Protein AF-A0A0C3JPU6-F1 (afdb_monomer_lite)

Sequence (92 aa):
MLDQPRVVDDSREPFAVTLRDLGQKGTKVIWWYLTIVCGEKEEGTQTDSEDFRPEFVAVDDAIRTLTFQDDKDIAQRALTLVESHHAVGRTM

Structure (mmCIF, N/CA/C/O backbone):
data_AF-A0A0C3JPU6-F1
#
_entry.id   AF-A0A0C3JPU6-F1
#
loop_
_atom_site.group_PDB
_atom_site.id
_atom_site.type_symbol
_atom_site.label_atom_id
_atom_s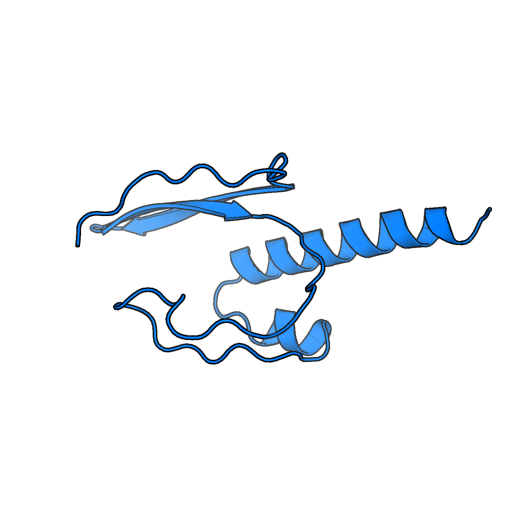ite.label_alt_id
_atom_site.label_comp_id
_atom_site.label_asym_id
_atom_site.label_entity_id
_atom_site.label_seq_id
_atom_site.pdbx_PDB_ins_code
_atom_site.Cartn_x
_atom_site.Cartn_y
_atom_site.Cartn_z
_atom_site.occupancy
_atom_site.B_iso_or_equiv
_atom_site.auth_seq_id
_atom_site.auth_comp_id
_atom_site.auth_asym_id
_atom_site.auth_atom_id
_atom_site.pdbx_PDB_model_num
ATOM 1 N N . MET A 1 1 ? 1.554 22.586 8.013 1.00 60.38 1 MET A N 1
ATOM 2 C CA . MET A 1 1 ? 1.112 22.883 6.632 1.00 60.38 1 MET A CA 1
ATOM 3 C C . MET A 1 1 ? -0.191 22.132 6.397 1.00 60.38 1 MET A C 1
ATOM 5 O O . MET A 1 1 ? -0.283 21.007 6.865 1.00 60.38 1 MET A O 1
ATOM 9 N N . LEU A 1 2 ? -1.215 22.746 5.797 1.00 66.06 2 LEU A N 1
ATOM 10 C CA . LEU A 1 2 ? -2.444 22.020 5.441 1.00 66.06 2 LEU A CA 1
ATOM 11 C C . LEU A 1 2 ? -2.174 21.176 4.192 1.00 66.06 2 LEU A C 1
ATOM 13 O O . LEU A 1 2 ? -1.470 21.645 3.297 1.00 66.06 2 LEU A O 1
ATOM 17 N N . ASP A 1 3 ? -2.712 19.959 4.153 1.00 74.56 3 ASP A N 1
ATOM 18 C CA . ASP A 1 3 ? -2.606 19.091 2.983 1.00 74.56 3 ASP A CA 1
ATOM 19 C C . ASP A 1 3 ? -3.283 19.748 1.771 1.00 74.56 3 ASP A C 1
ATOM 21 O O . ASP A 1 3 ? -4.314 20.416 1.909 1.00 74.56 3 ASP A O 1
ATOM 25 N N . GLN A 1 4 ? -2.676 19.611 0.594 1.00 80.06 4 GLN A N 1
ATOM 26 C CA . GLN A 1 4 ? -3.176 20.203 -0.645 1.00 80.06 4 GLN A CA 1
ATOM 27 C C . GLN A 1 4 ? -3.260 19.129 -1.725 1.00 80.06 4 GLN A C 1
ATOM 29 O O . GLN A 1 4 ? -2.290 18.391 -1.914 1.00 80.06 4 GLN A O 1
ATOM 34 N N . PRO A 1 5 ? -4.378 19.053 -2.468 1.00 78.81 5 PRO A N 1
ATOM 35 C CA . PRO A 1 5 ? -4.490 18.117 -3.573 1.00 78.81 5 PRO A CA 1
ATOM 36 C C . PRO A 1 5 ? -3.428 18.439 -4.628 1.00 78.81 5 PRO A C 1
ATOM 38 O O . PRO A 1 5 ? -3.267 19.590 -5.037 1.00 78.81 5 PRO A O 1
ATOM 41 N N . ARG A 1 6 ? -2.709 17.408 -5.072 1.00 81.62 6 ARG A N 1
ATOM 42 C CA . ARG A 1 6 ? -1.719 17.490 -6.149 1.00 81.62 6 ARG A CA 1
ATOM 43 C C . ARG A 1 6 ? -2.162 16.582 -7.286 1.00 81.62 6 ARG A C 1
ATOM 45 O O . ARG A 1 6 ? -2.633 15.474 -7.039 1.00 81.62 6 ARG A O 1
ATOM 52 N N . VAL A 1 7 ? -2.016 17.059 -8.517 1.00 82.06 7 VAL A N 1
ATOM 53 C CA . VAL A 1 7 ? -2.181 16.213 -9.701 1.00 82.06 7 VAL A CA 1
ATOM 54 C C . VAL A 1 7 ? -0.899 15.409 -9.866 1.00 82.06 7 VAL A C 1
ATOM 56 O O . VAL A 1 7 ? 0.191 15.978 -9.841 1.00 82.06 7 VAL A O 1
ATOM 59 N N . VAL A 1 8 ? -1.045 14.093 -9.987 1.00 80.81 8 VAL A N 1
ATOM 60 C CA . VAL A 1 8 ? 0.051 13.177 -10.300 1.00 80.81 8 VAL A CA 1
ATOM 61 C C . VAL A 1 8 ? -0.245 12.607 -11.675 1.00 80.81 8 VAL A C 1
ATOM 63 O O . VAL A 1 8 ? -1.165 11.799 -11.826 1.00 80.81 8 VAL A O 1
ATOM 66 N N . ASP A 1 9 ? 0.498 13.079 -12.672 1.00 82.94 9 ASP A N 1
ATOM 67 C CA . ASP A 1 9 ? 0.368 12.602 -14.046 1.00 82.94 9 ASP A CA 1
ATOM 68 C C . ASP A 1 9 ? 0.690 11.101 -14.119 1.00 82.94 9 ASP A C 1
ATOM 70 O O . ASP A 1 9 ? 1.466 10.574 -13.320 1.00 82.94 9 ASP A O 1
ATOM 74 N N . ASP A 1 10 ? 0.035 10.396 -15.042 1.00 82.25 10 ASP A N 1
ATOM 75 C CA . ASP A 1 10 ? 0.156 8.944 -15.250 1.00 82.25 10 ASP A CA 1
ATOM 76 C C . ASP A 1 10 ? -0.222 8.043 -14.054 1.00 82.25 10 ASP A C 1
ATOM 78 O O . ASP A 1 10 ? -0.117 6.814 -14.143 1.00 82.25 10 ASP A O 1
ATOM 82 N N . SER A 1 11 ? -0.749 8.609 -12.962 1.00 83.38 11 SER A N 1
ATOM 83 C CA . SER A 1 11 ? -1.371 7.828 -11.892 1.00 83.38 11 SER A CA 1
ATOM 84 C C . SER A 1 11 ? -2.686 7.219 -12.389 1.00 83.38 11 SER A C 1
ATOM 86 O O . SER A 1 11 ? -3.637 7.931 -12.717 1.00 83.38 11 SER A O 1
ATOM 88 N N . ARG A 1 12 ? -2.730 5.886 -12.475 1.00 87.56 12 ARG A N 1
ATOM 89 C CA . ARG A 1 12 ? -3.921 5.123 -12.889 1.00 87.56 12 ARG A CA 1
ATOM 90 C C . ARG A 1 12 ? -4.821 4.794 -11.705 1.00 87.56 12 ARG A C 1
ATOM 92 O O . ARG A 1 12 ? -4.675 5.353 -10.625 1.00 87.56 12 ARG A O 1
ATOM 99 N N . GLU A 1 13 ? -5.773 3.890 -11.899 1.00 91.06 13 GLU A N 1
ATOM 100 C CA . GLU A 1 13 ? -6.655 3.430 -10.842 1.00 91.06 13 GLU A CA 1
ATOM 101 C C . GLU A 1 13 ? -5.887 2.646 -9.757 1.00 91.06 13 GLU A C 1
ATOM 103 O O . GLU A 1 13 ? -4.994 1.847 -10.065 1.00 91.06 13 GLU A O 1
ATOM 108 N N . PRO A 1 14 ? -6.249 2.823 -8.475 1.00 95.12 14 PRO A N 1
ATOM 109 C CA . PRO A 1 14 ? -5.748 1.986 -7.391 1.00 95.12 14 PRO A CA 1
ATOM 110 C C . PRO A 1 14 ? -6.186 0.531 -7.602 1.00 95.12 14 PRO A C 1
ATOM 112 O O . PRO A 1 14 ? -7.315 0.263 -8.019 1.00 95.12 14 PRO A O 1
ATOM 115 N N . PHE A 1 15 ? -5.343 -0.433 -7.232 1.00 95.19 15 PHE A N 1
ATOM 116 C CA . PHE A 1 15 ? -5.733 -1.850 -7.297 1.00 95.19 15 PHE A CA 1
ATOM 117 C C . PHE A 1 15 ? -6.575 -2.280 -6.083 1.00 95.19 15 PHE A C 1
ATOM 119 O O . PHE A 1 15 ? -7.238 -3.322 -6.115 1.00 95.19 15 PHE A O 1
ATOM 126 N N . ALA A 1 16 ? -6.542 -1.492 -5.003 1.00 96.69 16 ALA A N 1
ATOM 127 C CA . ALA A 1 16 ? -7.348 -1.695 -3.809 1.00 96.69 16 ALA A CA 1
ATOM 128 C C . ALA A 1 16 ? -7.604 -0.380 -3.058 1.00 96.69 16 ALA A C 1
ATOM 130 O O . ALA A 1 16 ? -6.792 0.546 -3.077 1.00 96.69 16 ALA A O 1
ATOM 131 N N . VAL A 1 17 ? -8.725 -0.335 -2.339 1.00 96.75 17 VAL A N 1
ATOM 132 C CA . VAL A 1 17 ? -9.051 0.714 -1.368 1.00 96.75 17 VAL A CA 1
ATOM 133 C C . VAL A 1 17 ? -9.416 0.032 -0.059 1.00 96.75 17 VAL A C 1
ATOM 135 O O . VAL A 1 17 ? -10.219 -0.902 -0.060 1.00 96.75 17 VAL A O 1
ATOM 138 N N . THR A 1 18 ? -8.834 0.484 1.049 1.00 96.50 18 THR A N 1
ATOM 139 C CA . THR A 1 18 ? -9.162 -0.012 2.390 1.00 96.50 18 THR A CA 1
ATOM 140 C C . THR A 1 18 ? -9.625 1.116 3.303 1.00 96.50 18 THR A C 1
ATOM 142 O O . THR A 1 18 ? -9.265 2.284 3.136 1.00 96.50 18 THR A O 1
ATOM 145 N N . LEU A 1 19 ? -10.462 0.754 4.274 1.00 95.62 19 LEU A N 1
ATOM 146 C CA . LEU A 1 19 ? -10.942 1.633 5.333 1.00 95.62 19 LEU A CA 1
ATOM 147 C C . LEU A 1 19 ? -10.386 1.113 6.653 1.00 95.62 19 LEU A C 1
ATOM 149 O O . LEU A 1 19 ? -10.613 -0.043 6.999 1.00 95.62 19 LEU A O 1
ATOM 153 N N . ARG A 1 20 ? -9.669 1.959 7.390 1.00 94.19 20 ARG A N 1
ATOM 154 C CA . ARG A 1 20 ? -9.142 1.638 8.717 1.00 94.19 20 ARG A CA 1
ATOM 155 C C . ARG A 1 20 ? -9.854 2.475 9.762 1.00 94.19 20 ARG A C 1
ATOM 157 O O . ARG A 1 20 ? -9.755 3.701 9.753 1.00 94.19 20 ARG A O 1
ATOM 164 N N . ASP A 1 21 ? -10.547 1.806 10.671 1.00 94.06 21 ASP A N 1
ATOM 165 C CA . ASP A 1 21 ? -11.125 2.453 11.842 1.00 94.06 21 ASP A CA 1
ATOM 166 C C . ASP A 1 21 ? -10.010 2.848 12.826 1.00 94.06 21 ASP A C 1
ATOM 168 O O . ASP A 1 21 ? -9.175 2.026 13.207 1.00 94.06 21 ASP A O 1
ATOM 172 N N . LEU A 1 22 ? -9.970 4.125 13.208 1.00 92.75 22 LEU A N 1
ATOM 173 C CA . LEU A 1 22 ? -9.054 4.677 14.208 1.00 92.75 22 LEU A CA 1
ATOM 174 C C . LEU A 1 22 ? -9.797 5.065 15.502 1.00 92.75 22 LEU A C 1
ATOM 176 O O . LEU A 1 22 ? -9.272 5.825 16.327 1.00 92.75 22 LEU A O 1
ATOM 180 N N . GLY A 1 23 ? -11.027 4.578 15.686 1.00 95.00 23 GLY A N 1
ATOM 181 C CA . GLY A 1 23 ? -11.886 4.870 16.825 1.00 95.00 23 GLY A CA 1
ATOM 182 C C . GLY A 1 23 ? -12.240 6.354 16.891 1.00 95.00 23 GLY A C 1
ATOM 183 O O . GLY A 1 23 ? -12.736 6.945 15.936 1.00 95.00 23 GLY A O 1
ATOM 184 N N . GLN A 1 24 ? -11.937 7.001 18.020 1.00 95.62 24 GLN A N 1
ATOM 185 C CA . GLN A 1 24 ? -12.227 8.431 18.215 1.00 95.62 24 GLN A CA 1
ATOM 186 C C . GLN A 1 24 ? -11.467 9.356 17.251 1.00 95.62 24 GLN A C 1
ATOM 188 O O . GLN A 1 24 ? -11.838 10.517 17.102 1.00 95.62 24 GLN A O 1
ATOM 193 N N . LYS A 1 25 ? -10.413 8.858 16.592 1.00 91.62 25 LYS A N 1
ATOM 194 C CA . LYS A 1 25 ? -9.654 9.611 15.583 1.00 91.62 25 LYS A CA 1
ATOM 195 C C . LYS A 1 25 ? -10.301 9.561 14.190 1.00 91.62 25 LYS A C 1
ATOM 197 O O . LYS A 1 25 ? -9.779 10.182 13.270 1.00 91.62 25 LYS A O 1
ATOM 202 N N . GLY A 1 26 ? -11.424 8.852 14.039 1.00 94.56 26 GLY A N 1
ATOM 203 C CA . GLY A 1 26 ? -12.180 8.734 12.793 1.00 94.56 26 GLY A CA 1
ATOM 204 C C . GLY A 1 26 ? -11.757 7.539 11.939 1.00 94.56 26 GLY A C 1
ATOM 205 O O . GLY A 1 26 ? -11.187 6.571 12.433 1.00 94.56 26 GLY A O 1
ATOM 206 N N . THR A 1 27 ? -12.039 7.604 10.641 1.00 94.94 27 THR A N 1
ATOM 207 C CA . THR A 1 27 ? -11.718 6.542 9.678 1.00 94.94 27 THR A CA 1
ATOM 208 C C . THR A 1 27 ? -10.643 7.023 8.715 1.00 94.94 27 THR A C 1
ATOM 210 O O . THR A 1 27 ? -10.786 8.073 8.091 1.00 94.94 27 THR A O 1
ATOM 213 N N . LYS A 1 28 ? -9.576 6.239 8.558 1.00 92.06 28 LYS A N 1
ATOM 214 C CA . LYS A 1 28 ? -8.566 6.452 7.521 1.00 92.06 28 LYS A CA 1
ATOM 215 C C . LYS A 1 28 ? -8.987 5.712 6.257 1.00 92.06 28 LYS A C 1
ATOM 217 O O . LYS A 1 28 ? -9.210 4.506 6.294 1.00 92.06 28 LYS A O 1
ATOM 222 N N . VAL A 1 29 ? -9.063 6.430 5.143 1.00 95.12 29 VAL A N 1
ATOM 223 C CA . VAL A 1 29 ? -9.234 5.836 3.813 1.00 95.12 29 VAL A CA 1
ATOM 224 C C . VAL A 1 29 ? -7.856 5.719 3.173 1.00 95.12 29 VAL A C 1
ATOM 226 O O . VAL A 1 29 ? -7.080 6.675 3.210 1.00 95.12 29 VAL A O 1
ATOM 229 N N . ILE A 1 30 ? -7.524 4.541 2.650 1.00 95.00 30 ILE A N 1
ATOM 230 C CA . ILE A 1 30 ? -6.209 4.245 2.077 1.00 95.00 30 ILE A CA 1
ATOM 231 C C . ILE A 1 30 ? -6.407 3.727 0.656 1.00 95.00 30 ILE A C 1
ATOM 233 O O . ILE A 1 30 ? -7.116 2.744 0.440 1.00 95.00 30 ILE A O 1
ATOM 237 N N . TRP A 1 31 ? -5.759 4.380 -0.303 1.00 95.25 31 TRP A N 1
ATOM 238 C CA . TRP A 1 31 ? -5.713 3.960 -1.699 1.00 95.25 31 TRP A CA 1
ATOM 239 C C . TRP A 1 31 ? -4.363 3.310 -1.982 1.00 95.25 31 TRP A C 1
ATOM 241 O O . TRP A 1 31 ? -3.323 3.898 -1.687 1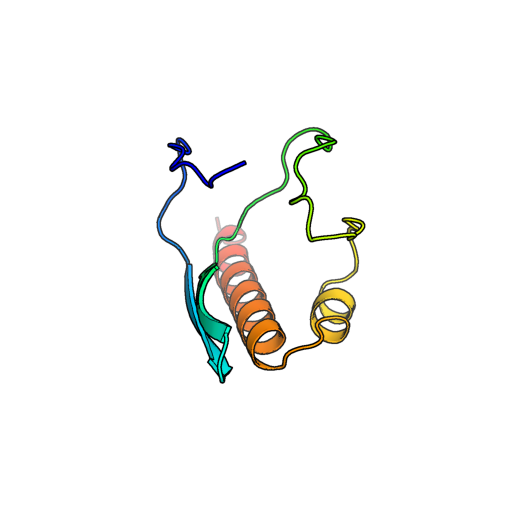.00 95.25 31 TRP A O 1
ATOM 251 N N . TRP A 1 32 ? -4.385 2.105 -2.548 1.00 95.69 32 TRP A N 1
ATOM 252 C CA . TRP A 1 32 ? -3.188 1.308 -2.799 1.00 95.69 32 TRP A CA 1
ATOM 253 C C . TRP A 1 32 ? -2.877 1.243 -4.288 1.00 95.69 32 TRP A C 1
ATOM 255 O O . TRP A 1 32 ? -3.732 0.893 -5.106 1.00 95.69 32 TRP A O 1
ATOM 265 N N . TYR A 1 33 ? -1.622 1.528 -4.617 1.00 93.56 33 TYR A N 1
ATOM 266 C CA . TYR A 1 33 ? -1.092 1.527 -5.974 1.00 93.56 33 TYR A CA 1
ATOM 267 C C . TYR A 1 33 ? 0.111 0.589 -6.059 1.00 93.56 33 TYR A C 1
ATOM 269 O O . TYR A 1 33 ? 0.799 0.350 -5.067 1.00 93.56 33 TYR A O 1
ATOM 277 N N . LEU A 1 34 ? 0.357 0.061 -7.255 1.00 91.75 34 LEU A N 1
ATOM 278 C CA . LEU A 1 34 ? 1.572 -0.670 -7.593 1.00 91.75 34 LEU A CA 1
ATOM 279 C C . LEU A 1 34 ? 2.423 0.203 -8.504 1.00 91.75 34 LEU A C 1
ATOM 281 O O . LEU A 1 34 ? 1.900 0.855 -9.404 1.00 91.75 34 LEU A O 1
ATOM 285 N N . THR A 1 35 ? 3.730 0.196 -8.278 1.00 88.88 35 THR A N 1
ATOM 286 C CA . THR A 1 35 ? 4.677 0.949 -9.096 1.00 88.88 35 THR A CA 1
ATOM 287 C C . THR A 1 35 ? 5.965 0.161 -9.286 1.00 88.88 35 THR A C 1
ATOM 289 O O . THR A 1 35 ? 6.258 -0.773 -8.536 1.00 88.88 35 THR A O 1
ATOM 292 N N . ILE A 1 36 ? 6.730 0.548 -10.299 1.00 88.31 36 ILE A N 1
ATOM 293 C CA . ILE A 1 36 ? 8.101 0.100 -10.511 1.00 88.31 36 ILE A CA 1
ATOM 294 C C . ILE A 1 36 ? 8.981 1.293 -10.171 1.00 88.31 36 ILE A C 1
ATOM 296 O O . ILE A 1 36 ? 8.794 2.379 -10.716 1.00 88.31 36 ILE A O 1
ATOM 300 N N . VAL A 1 37 ? 9.920 1.099 -9.249 1.00 87.12 37 VAL A N 1
ATOM 301 C CA . VAL A 1 37 ? 10.846 2.167 -8.874 1.00 87.12 37 VAL A CA 1
ATOM 302 C C . VAL A 1 37 ? 11.762 2.464 -10.059 1.00 87.12 37 VAL A C 1
ATOM 304 O O . VAL A 1 37 ? 12.485 1.587 -10.531 1.00 87.12 37 VAL A O 1
ATOM 307 N N . CYS A 1 38 ? 11.720 3.712 -10.519 1.00 85.31 38 CYS A N 1
ATOM 308 C CA . CYS A 1 38 ? 12.562 4.255 -11.577 1.00 85.31 38 CYS A CA 1
ATOM 309 C C . CYS A 1 38 ? 13.367 5.427 -11.004 1.00 85.31 38 CYS A C 1
ATOM 311 O O . CYS A 1 38 ? 12.799 6.276 -10.324 1.00 85.31 38 CYS A O 1
ATOM 313 N N . GLY A 1 39 ? 14.662 5.504 -11.310 1.00 86.06 39 GLY A N 1
ATOM 314 C CA . GLY A 1 39 ? 15.516 6.610 -10.865 1.00 86.06 39 GLY A CA 1
ATOM 315 C C . GLY A 1 39 ? 16.088 6.443 -9.454 1.00 86.06 39 GLY A C 1
ATOM 316 O O . GLY A 1 39 ? 16.221 5.328 -8.949 1.00 86.06 39 GLY A O 1
ATOM 317 N N . GLU A 1 40 ? 16.489 7.565 -8.857 1.00 87.50 40 GLU A N 1
ATOM 318 C CA . GLU A 1 40 ? 17.138 7.628 -7.543 1.00 87.50 40 GLU A CA 1
ATOM 319 C C . GLU A 1 40 ? 16.152 8.040 -6.441 1.00 87.50 40 GLU A C 1
ATOM 321 O O . GLU A 1 40 ? 15.085 8.591 -6.706 1.00 87.50 40 GLU A O 1
ATOM 326 N N . LYS A 1 41 ? 16.507 7.760 -5.182 1.00 85.69 41 LYS A N 1
ATOM 327 C CA . LYS A 1 41 ? 15.690 8.126 -4.019 1.00 85.69 41 LYS A CA 1
ATOM 328 C C . LYS A 1 41 ? 15.617 9.651 -3.877 1.00 85.69 41 LYS A C 1
ATOM 330 O O . LYS A 1 41 ? 16.648 10.309 -3.771 1.00 85.69 41 LYS A O 1
ATOM 335 N N . GLU A 1 42 ? 14.405 10.185 -3.756 1.00 86.50 42 GLU A N 1
ATOM 336 C CA . GLU A 1 42 ? 14.174 11.591 -3.415 1.00 86.50 42 GLU A CA 1
ATOM 337 C C . GLU A 1 42 ? 14.023 11.778 -1.896 1.00 86.50 42 GLU A C 1
ATOM 339 O O . GLU A 1 42 ? 13.133 11.203 -1.261 1.00 86.50 42 GLU A O 1
ATOM 344 N N . GLU A 1 43 ? 14.905 12.587 -1.304 1.00 86.75 43 GLU A N 1
ATOM 345 C CA . GLU A 1 43 ? 14.870 12.929 0.123 1.00 86.75 43 GLU A CA 1
ATOM 346 C C . GLU A 1 43 ? 13.837 14.027 0.428 1.00 86.75 43 GLU A C 1
ATOM 348 O O . GLU A 1 43 ? 13.494 14.840 -0.428 1.00 86.75 43 GLU A O 1
ATOM 353 N N . GLY A 1 44 ? 13.360 14.084 1.676 1.00 85.06 44 GLY A N 1
ATOM 354 C CA . GLY A 1 44 ? 12.415 15.120 2.124 1.00 85.06 44 GLY A CA 1
ATOM 355 C C . GLY A 1 44 ? 10.977 14.939 1.622 1.00 85.06 44 GLY A C 1
ATOM 356 O O . GLY A 1 44 ? 10.182 15.871 1.692 1.00 85.06 44 GLY A O 1
ATOM 357 N N . THR A 1 45 ? 10.640 13.749 1.121 1.00 83.44 45 THR A N 1
ATOM 358 C CA . THR A 1 45 ? 9.299 13.385 0.629 1.00 83.44 45 THR A CA 1
ATOM 359 C C . THR A 1 45 ? 8.384 12.814 1.714 1.00 83.44 45 THR A C 1
ATOM 361 O O . THR A 1 45 ? 7.191 12.619 1.487 1.00 83.44 45 THR A O 1
ATOM 364 N N . GLN A 1 46 ? 8.932 12.544 2.896 1.00 83.38 46 GLN A N 1
ATOM 365 C CA . GLN A 1 46 ? 8.218 11.930 4.001 1.00 83.38 46 GLN A CA 1
ATOM 366 C C . GLN A 1 46 ? 7.327 12.937 4.746 1.00 83.38 46 GLN A C 1
ATOM 368 O O . GLN A 1 46 ? 7.676 14.109 4.876 1.00 83.38 46 GLN A O 1
ATOM 373 N N . THR A 1 47 ? 6.181 12.483 5.262 1.00 82.31 47 THR A N 1
ATOM 374 C CA . THR A 1 47 ? 5.302 13.323 6.086 1.00 82.31 47 THR A CA 1
ATOM 375 C C . THR A 1 47 ? 5.962 13.633 7.430 1.00 82.31 47 THR A C 1
ATOM 377 O O . THR A 1 47 ? 6.478 12.722 8.067 1.00 82.31 47 THR A O 1
ATOM 380 N N . ASP A 1 48 ? 5.848 14.870 7.928 1.00 81.31 48 ASP A N 1
ATOM 381 C CA . ASP A 1 48 ? 6.415 15.307 9.224 1.00 81.31 48 ASP A CA 1
ATOM 382 C C . ASP A 1 48 ? 6.058 14.400 10.422 1.00 81.31 48 ASP A C 1
ATOM 384 O O . ASP A 1 48 ? 6.758 14.376 11.431 1.00 81.31 48 ASP A O 1
ATOM 388 N N . SER A 1 49 ? 4.933 13.682 10.350 1.00 81.06 49 SER A N 1
ATOM 389 C CA . SER A 1 49 ? 4.461 12.768 11.397 1.00 81.06 49 SER A CA 1
ATOM 390 C C . SER A 1 49 ? 5.049 11.355 11.320 1.00 81.06 49 SER A C 1
ATOM 392 O O . SER A 1 49 ? 4.683 10.503 12.129 1.00 81.06 49 SER A O 1
ATOM 394 N N . GLU A 1 50 ? 5.874 11.070 10.320 1.00 81.06 50 GLU A N 1
ATOM 395 C CA . GLU A 1 50 ? 6.423 9.750 10.039 1.00 81.06 50 GLU A CA 1
ATOM 396 C C . GLU A 1 50 ? 7.950 9.779 10.215 1.00 81.06 50 GLU A C 1
ATOM 398 O O . GLU A 1 50 ? 8.602 10.756 9.866 1.00 81.06 50 GLU A O 1
ATOM 403 N N . ASP A 1 51 ? 8.540 8.670 10.671 1.00 85.56 51 ASP A N 1
ATOM 404 C CA . ASP A 1 51 ? 9.999 8.476 10.761 1.00 85.56 51 ASP A CA 1
ATOM 405 C C . ASP A 1 51 ? 10.351 7.041 10.328 1.00 85.56 51 ASP A C 1
ATOM 407 O O . ASP A 1 51 ? 10.505 6.129 11.141 1.00 85.56 51 ASP A O 1
ATOM 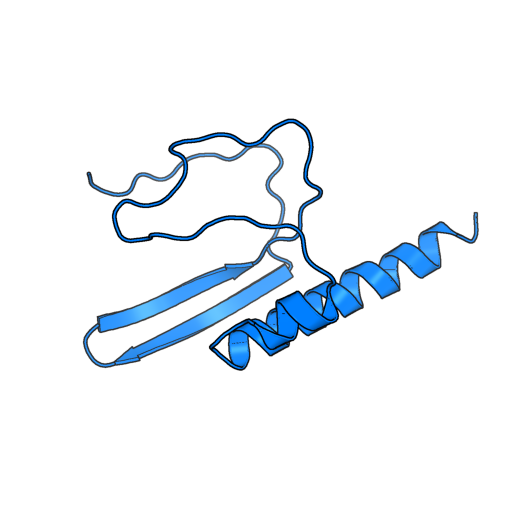411 N N . PHE A 1 52 ? 10.346 6.801 9.016 1.00 84.69 52 PHE A N 1
ATOM 412 C CA . PHE A 1 52 ? 10.495 5.498 8.392 1.00 84.69 52 PHE A CA 1
ATOM 413 C C . PHE A 1 52 ? 11.642 5.549 7.396 1.00 84.69 52 PHE A C 1
ATOM 415 O O . PHE A 1 52 ? 11.786 6.485 6.612 1.00 84.69 52 PHE A O 1
ATOM 422 N N . ARG A 1 53 ? 12.435 4.480 7.375 1.00 85.19 53 ARG A N 1
ATOM 423 C CA . ARG A 1 53 ? 13.493 4.296 6.388 1.00 85.19 53 ARG A CA 1
ATOM 424 C C . ARG A 1 53 ? 12.984 3.397 5.256 1.00 85.19 53 ARG A C 1
ATOM 426 O O . ARG A 1 53 ? 12.629 2.253 5.535 1.00 85.19 53 ARG A O 1
ATOM 433 N N . PRO A 1 54 ? 12.968 3.862 3.994 1.00 87.44 54 PRO A N 1
ATOM 434 C CA . PRO A 1 54 ? 12.648 2.992 2.871 1.00 87.44 54 PRO A CA 1
ATOM 435 C C . PRO A 1 54 ? 13.806 2.019 2.616 1.00 87.44 54 PRO A C 1
ATOM 437 O O . PRO A 1 54 ? 14.966 2.430 2.531 1.00 87.44 54 PRO A O 1
ATOM 440 N N . GLU A 1 55 ? 13.489 0.733 2.478 1.00 89.25 55 GLU A N 1
ATOM 441 C CA . GLU A 1 55 ? 14.450 -0.333 2.192 1.00 89.25 55 GLU A CA 1
ATOM 442 C C . GLU A 1 55 ? 13.859 -1.342 1.202 1.00 89.25 55 GLU A C 1
ATOM 444 O O . GLU A 1 55 ? 12.670 -1.661 1.255 1.00 89.25 55 GLU A O 1
ATOM 449 N N . PHE A 1 56 ? 14.704 -1.872 0.314 1.00 92.00 56 PHE A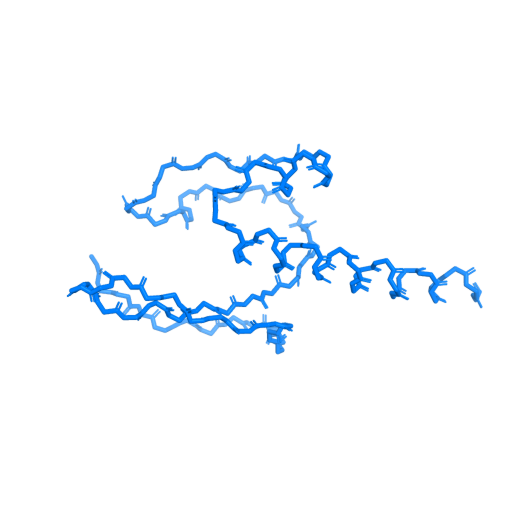 N 1
ATOM 450 C CA . PHE A 1 56 ? 14.360 -3.039 -0.491 1.00 92.00 56 PHE A CA 1
ATOM 451 C C . PHE A 1 56 ? 14.717 -4.303 0.281 1.00 92.00 56 PHE A C 1
ATOM 453 O O . PHE A 1 56 ? 15.871 -4.508 0.655 1.00 92.00 56 PHE A O 1
ATOM 460 N N . VAL A 1 57 ? 13.725 -5.161 0.483 1.00 94.62 57 VAL A N 1
ATOM 461 C CA . VAL A 1 57 ? 13.866 -6.446 1.173 1.00 94.62 57 VAL A CA 1
ATOM 462 C C . VAL A 1 57 ? 13.202 -7.550 0.351 1.00 94.62 57 VAL A C 1
ATOM 464 O O . VAL A 1 57 ? 12.484 -7.273 -0.612 1.00 94.62 57 VAL A O 1
ATOM 467 N N . ALA A 1 58 ? 13.442 -8.812 0.714 1.00 96.31 58 ALA A N 1
ATOM 468 C CA . ALA A 1 58 ? 12.736 -9.935 0.104 1.00 96.31 58 ALA A CA 1
ATOM 469 C C . ALA A 1 58 ? 11.224 -9.824 0.359 1.00 96.31 58 ALA A C 1
ATOM 471 O O . ALA A 1 58 ? 10.802 -9.369 1.422 1.00 96.31 58 ALA A O 1
ATOM 472 N N . VAL A 1 59 ? 10.400 -10.245 -0.605 1.00 95.44 59 VAL A N 1
ATOM 473 C CA . VAL A 1 59 ? 8.945 -10.022 -0.542 1.00 95.44 59 VAL A CA 1
ATOM 474 C C . VAL A 1 59 ? 8.292 -10.667 0.685 1.00 95.44 59 VAL A C 1
ATOM 476 O O . VAL A 1 59 ? 7.480 -10.028 1.353 1.00 95.44 59 VAL A O 1
ATOM 479 N N . ASP A 1 60 ? 8.716 -11.877 1.049 1.00 96.06 60 ASP A N 1
ATOM 480 C CA . ASP A 1 60 ? 8.204 -12.574 2.233 1.00 96.06 60 ASP A CA 1
ATOM 481 C C . ASP A 1 60 ? 8.563 -11.828 3.527 1.00 96.06 60 ASP A C 1
ATOM 483 O O . ASP A 1 60 ? 7.750 -11.722 4.450 1.00 96.06 60 ASP A O 1
ATOM 487 N N . ASP A 1 61 ? 9.767 -11.250 3.584 1.00 97.06 61 ASP A N 1
ATOM 488 C CA . ASP A 1 61 ? 10.207 -10.434 4.713 1.00 97.06 61 ASP A CA 1
ATOM 489 C C . ASP A 1 61 ? 9.447 -9.108 4.782 1.00 97.06 61 ASP A C 1
ATOM 491 O O . ASP A 1 61 ? 9.054 -8.697 5.877 1.00 97.06 61 ASP A O 1
ATOM 495 N N . ALA A 1 62 ? 9.172 -8.471 3.638 1.00 95.69 62 ALA A N 1
ATOM 496 C CA . ALA A 1 62 ? 8.355 -7.260 3.573 1.00 95.69 62 ALA A CA 1
ATOM 497 C C . ALA A 1 62 ? 6.961 -7.511 4.165 1.00 95.69 62 ALA A C 1
ATOM 499 O O . ALA A 1 62 ? 6.546 -6.807 5.087 1.00 95.69 62 ALA A O 1
ATOM 500 N N . ILE A 1 63 ? 6.269 -8.557 3.695 1.00 96.81 63 ILE A N 1
ATOM 501 C CA . ILE A 1 63 ? 4.925 -8.920 4.172 1.00 96.81 63 ILE A CA 1
ATOM 502 C C . ILE A 1 63 ? 4.962 -9.246 5.669 1.00 96.81 63 ILE A C 1
ATOM 504 O O . ILE A 1 63 ? 4.119 -8.780 6.436 1.00 96.81 63 ILE A O 1
ATOM 508 N N . ARG A 1 64 ? 5.963 -10.006 6.125 1.00 96.75 64 ARG A N 1
ATOM 509 C CA . ARG A 1 64 ? 6.093 -10.373 7.542 1.00 96.75 64 ARG A CA 1
ATOM 510 C C . ARG A 1 64 ? 6.319 -9.164 8.456 1.00 96.75 64 ARG A C 1
ATOM 512 O O . ARG A 1 64 ? 5.825 -9.179 9.584 1.00 96.75 64 ARG A O 1
ATOM 519 N N . THR A 1 65 ? 7.034 -8.150 7.972 1.00 95.38 65 THR A N 1
ATOM 520 C CA . THR A 1 65 ? 7.406 -6.945 8.731 1.00 95.38 65 THR A CA 1
ATOM 521 C C . THR A 1 65 ? 6.224 -6.007 8.977 1.00 95.38 65 THR A C 1
ATOM 523 O O . THR A 1 65 ? 6.201 -5.310 9.993 1.00 95.38 65 THR A O 1
ATOM 526 N N . LEU A 1 66 ? 5.216 -6.000 8.096 1.00 94.38 66 LEU A N 1
ATOM 527 C CA . LEU A 1 66 ? 4.026 -5.164 8.268 1.00 94.38 66 LEU A CA 1
ATOM 528 C C . LEU A 1 66 ? 3.333 -5.456 9.608 1.00 94.38 66 LEU A C 1
ATOM 530 O O . LEU A 1 66 ? 3.211 -6.602 10.040 1.00 94.38 66 LEU A O 1
ATOM 534 N N . THR A 1 67 ? 2.872 -4.41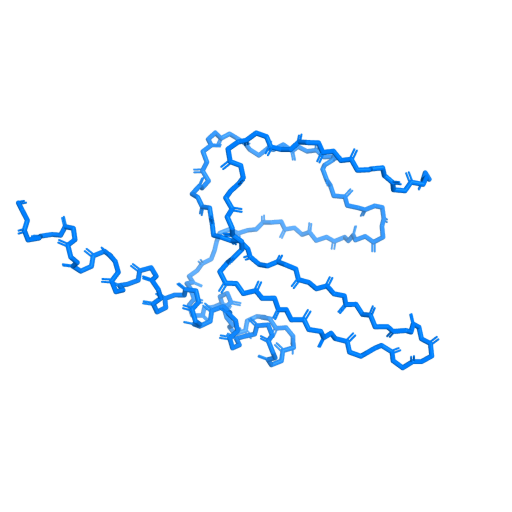1 10.293 1.00 94.12 67 THR A N 1
ATOM 535 C CA . THR A 1 67 ? 2.275 -4.560 11.629 1.00 94.12 67 THR A CA 1
ATOM 536 C C . THR A 1 67 ? 0.819 -5.016 11.567 1.00 94.12 67 THR A C 1
ATOM 538 O O . THR A 1 67 ? 0.414 -5.893 12.326 1.00 94.12 67 THR A O 1
ATOM 541 N N . PHE A 1 68 ? 0.025 -4.431 10.668 1.00 93.50 68 PHE A N 1
ATOM 542 C CA . PHE A 1 68 ? -1.413 -4.684 10.578 1.00 93.50 68 PHE A CA 1
ATOM 543 C C . PHE A 1 68 ? -1.707 -5.835 9.618 1.00 93.50 68 PHE A C 1
ATOM 545 O O . PHE A 1 68 ? -1.149 -5.880 8.524 1.00 93.50 68 PHE A O 1
ATOM 552 N N . GLN A 1 69 ? -2.609 -6.740 10.008 1.00 95.19 69 GLN A N 1
ATOM 553 C CA . GLN A 1 69 ? -2.984 -7.881 9.167 1.00 95.19 69 GLN A CA 1
ATOM 554 C C . GLN A 1 69 ? -3.583 -7.427 7.830 1.00 95.19 69 GLN A C 1
ATOM 556 O O . GLN A 1 69 ? -3.172 -7.927 6.792 1.00 95.19 69 GLN A O 1
ATOM 561 N N . ASP A 1 70 ? -4.438 -6.404 7.839 1.00 95.00 70 ASP A N 1
ATOM 562 C CA . ASP A 1 70 ? -5.018 -5.852 6.610 1.00 95.00 70 ASP A CA 1
ATOM 563 C C . ASP A 1 70 ? -3.942 -5.373 5.620 1.00 95.00 70 ASP A C 1
ATOM 565 O O . ASP A 1 70 ? -4.084 -5.559 4.415 1.00 95.00 70 ASP A O 1
ATOM 569 N N . ASP A 1 71 ? -2.839 -4.793 6.113 1.00 95.56 71 ASP A N 1
ATOM 570 C CA . ASP A 1 71 ? -1.731 -4.363 5.250 1.00 95.56 71 ASP A CA 1
ATOM 571 C C . ASP A 1 71 ? -0.999 -5.578 4.655 1.00 95.56 71 ASP A C 1
ATOM 573 O O . ASP A 1 71 ? -0.624 -5.556 3.482 1.00 95.56 71 ASP A O 1
ATOM 577 N N . LYS A 1 72 ? -0.848 -6.665 5.428 1.00 97.56 72 LYS A N 1
ATOM 578 C CA . LYS A 1 72 ? -0.288 -7.938 4.935 1.00 97.56 72 LYS A CA 1
ATOM 579 C C . LYS A 1 72 ? -1.150 -8.543 3.840 1.00 97.56 72 LYS A C 1
ATOM 581 O O . LYS A 1 72 ? -0.620 -8.966 2.816 1.00 97.56 72 LYS A O 1
ATOM 586 N N . ASP A 1 73 ? -2.462 -8.555 4.039 1.00 97.56 73 ASP A N 1
ATOM 587 C CA . ASP A 1 73 ? -3.411 -9.133 3.090 1.00 97.56 73 ASP A CA 1
ATOM 588 C C . ASP A 1 73 ? -3.408 -8.346 1.769 1.00 97.56 73 ASP A C 1
ATOM 590 O O . ASP A 1 73 ? -3.407 -8.933 0.682 1.00 97.56 73 ASP A O 1
ATOM 594 N N . ILE A 1 74 ? -3.320 -7.012 1.844 1.00 97.56 74 ILE A N 1
ATOM 595 C CA . ILE A 1 74 ? -3.160 -6.157 0.663 1.00 97.56 74 ILE A CA 1
ATOM 596 C C . ILE A 1 74 ? -1.818 -6.402 -0.035 1.00 97.56 74 ILE A C 1
ATOM 598 O O . ILE A 1 74 ? -1.799 -6.538 -1.261 1.00 97.56 74 ILE A O 1
ATOM 602 N N . ALA A 1 75 ? -0.713 -6.515 0.708 1.00 97.06 75 ALA A N 1
ATOM 603 C CA . ALA A 1 75 ? 0.602 -6.809 0.138 1.00 97.06 75 ALA A CA 1
ATOM 604 C C . ALA A 1 75 ? 0.648 -8.193 -0.544 1.00 97.06 75 ALA A C 1
ATOM 606 O O . ALA A 1 75 ? 1.179 -8.327 -1.647 1.00 97.06 75 ALA A O 1
ATOM 607 N N . GLN A 1 76 ? 0.013 -9.207 0.047 1.00 97.62 76 GLN A N 1
ATOM 608 C CA . GLN A 1 76 ? -0.111 -10.537 -0.552 1.00 97.62 76 GLN A CA 1
ATOM 609 C C . GLN A 1 76 ? -0.950 -10.513 -1.838 1.00 97.62 76 GLN A C 1
ATOM 611 O O . GLN A 1 76 ? -0.620 -11.180 -2.826 1.00 97.62 76 GLN A O 1
ATOM 616 N N . ARG A 1 77 ? -2.029 -9.720 -1.860 1.00 96.62 77 ARG A N 1
ATOM 617 C CA . ARG A 1 77 ? -2.835 -9.510 -3.069 1.00 96.62 77 ARG A CA 1
ATOM 618 C C . ARG A 1 77 ? -2.031 -8.810 -4.164 1.00 96.62 77 ARG A C 1
ATOM 620 O O . ARG A 1 77 ? -2.119 -9.217 -5.318 1.00 96.62 77 ARG A O 1
ATOM 627 N N . ALA A 1 78 ? -1.246 -7.796 -3.806 1.00 96.06 78 ALA A N 1
ATOM 628 C CA . ALA A 1 78 ? -0.315 -7.131 -4.711 1.00 96.06 78 ALA A CA 1
ATOM 629 C C . ALA A 1 78 ? 0.672 -8.125 -5.343 1.00 96.06 78 ALA A C 1
ATOM 631 O O . ALA A 1 78 ? 0.794 -8.156 -6.566 1.00 96.06 78 ALA A O 1
ATOM 632 N N . LEU A 1 79 ? 1.305 -8.983 -4.535 1.00 96.00 79 LEU A N 1
ATOM 633 C CA . LEU A 1 79 ? 2.204 -10.028 -5.032 1.00 96.00 79 LEU A CA 1
ATOM 634 C C . LEU A 1 79 ? 1.491 -10.969 -6.013 1.00 96.00 79 LEU A C 1
ATOM 636 O O . LEU A 1 79 ? 1.970 -11.178 -7.123 1.00 96.00 79 LEU A O 1
ATOM 640 N N . THR A 1 80 ? 0.302 -11.451 -5.643 1.00 95.81 80 THR A N 1
ATOM 641 C CA . THR A 1 80 ? -0.503 -12.342 -6.495 1.00 95.81 80 THR A CA 1
ATOM 642 C C . THR A 1 80 ? -0.813 -11.700 -7.852 1.00 95.81 80 THR A C 1
ATOM 644 O O . THR A 1 80 ? -0.711 -12.351 -8.892 1.00 95.81 80 THR A O 1
ATOM 647 N N . LEU A 1 81 ? -1.174 -10.410 -7.863 1.00 94.12 81 LEU A N 1
ATOM 648 C CA . LEU A 1 81 ? -1.424 -9.661 -9.097 1.00 94.12 81 LEU A CA 1
ATOM 649 C C . LEU A 1 81 ? -0.162 -9.608 -9.963 1.00 94.12 81 LEU A C 1
ATOM 651 O O . LEU A 1 81 ? -0.210 -9.990 -11.132 1.00 94.12 81 LEU A O 1
ATOM 655 N N . VAL A 1 82 ? 0.967 -9.200 -9.384 1.00 92.19 82 VAL A N 1
ATOM 656 C CA . VAL A 1 82 ? 2.260 -9.114 -10.076 1.00 92.19 82 VAL A CA 1
ATOM 657 C C . VAL A 1 82 ? 2.634 -10.469 -10.689 1.00 92.19 82 VAL A C 1
ATOM 659 O O . VAL A 1 82 ? 2.870 -10.555 -11.894 1.00 92.19 82 VAL A O 1
ATOM 662 N N . GLU A 1 83 ? 2.593 -11.551 -9.915 1.00 92.44 83 GLU A N 1
ATOM 663 C CA . GLU A 1 83 ? 2.921 -12.902 -10.388 1.00 92.44 83 GLU A CA 1
ATOM 664 C C . GLU A 1 83 ? 1.993 -13.382 -11.510 1.00 92.44 83 GLU A C 1
ATOM 666 O O . GLU A 1 83 ? 2.464 -13.907 -12.524 1.00 92.44 83 GLU A O 1
ATOM 671 N N . SER A 1 84 ? 0.683 -13.148 -11.377 1.00 90.88 84 SER A N 1
ATOM 672 C CA . SER A 1 84 ? -0.301 -13.548 -12.389 1.00 90.88 84 SER A CA 1
ATOM 673 C C . SER A 1 84 ? -0.095 -12.842 -13.735 1.00 90.88 84 SER A C 1
ATOM 675 O O . SER A 1 84 ? -0.297 -13.450 -14.786 1.00 90.88 84 SER A O 1
ATOM 677 N N . HIS A 1 85 ? 0.378 -11.592 -13.724 1.00 77.44 85 HIS A N 1
ATOM 678 C CA . HIS A 1 85 ? 0.644 -10.819 -14.937 1.00 77.44 85 HIS A CA 1
ATOM 679 C C . HIS A 1 85 ? 2.057 -11.049 -15.505 1.00 77.44 85 HIS A C 1
ATOM 681 O O . HIS A 1 85 ? 2.236 -11.005 -16.724 1.00 77.44 85 HIS A O 1
ATOM 687 N N . HIS A 1 86 ? 3.052 -11.387 -14.676 1.00 60.38 86 HIS A N 1
ATOM 688 C CA . HIS A 1 86 ? 4.381 -11.788 -15.158 1.00 60.38 86 HIS A CA 1
ATOM 689 C C . HIS A 1 86 ? 4.402 -13.185 -15.793 1.00 60.38 86 HIS A C 1
ATOM 691 O O . HIS A 1 86 ? 5.180 -13.411 -16.723 1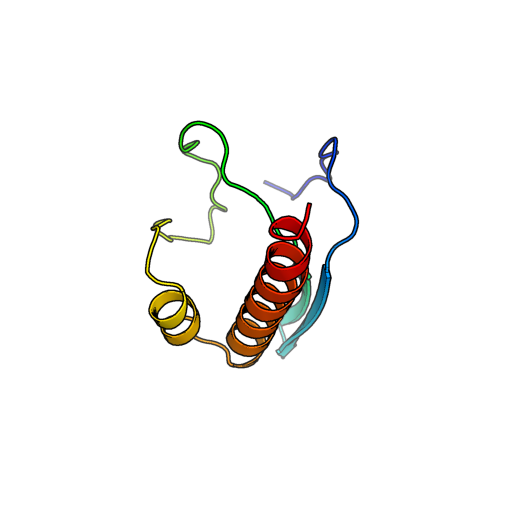.00 60.38 86 HIS A O 1
ATOM 697 N N . ALA A 1 87 ? 3.542 -14.110 -15.353 1.00 49.78 87 ALA A N 1
ATOM 698 C CA . ALA A 1 87 ? 3.409 -15.430 -15.975 1.00 49.78 87 ALA A CA 1
ATOM 699 C C . ALA A 1 87 ? 2.912 -15.347 -17.433 1.00 49.78 87 ALA A C 1
ATOM 701 O O . ALA A 1 87 ? 3.336 -16.127 -18.286 1.00 49.78 87 ALA A O 1
ATOM 702 N N . VAL A 1 88 ? 2.072 -14.356 -17.747 1.00 45.56 88 VAL A N 1
ATOM 703 C CA . VAL A 1 88 ? 1.560 -14.124 -19.108 1.00 45.56 88 VAL A CA 1
ATOM 704 C C . VAL A 1 88 ? 2.633 -13.501 -20.016 1.00 45.56 88 VAL A C 1
ATOM 706 O O . VAL A 1 88 ? 2.704 -13.830 -21.197 1.00 45.56 88 VAL A O 1
ATOM 709 N N . GLY A 1 89 ? 3.531 -12.674 -19.468 1.00 41.91 89 GLY A N 1
ATOM 710 C CA . GLY A 1 89 ? 4.592 -11.988 -20.220 1.00 41.91 89 GLY A CA 1
ATOM 711 C C . GLY A 1 89 ? 5.806 -12.837 -20.632 1.00 41.91 89 GLY A C 1
ATOM 712 O O . GLY A 1 89 ? 6.664 -12.330 -21.345 1.00 41.91 89 GLY A O 1
ATOM 713 N N . ARG A 1 90 ? 5.909 -14.107 -20.206 1.00 41.53 90 ARG A N 1
ATOM 714 C CA . ARG A 1 90 ? 6.962 -15.052 -20.657 1.00 41.53 90 ARG A CA 1
ATOM 715 C C . ARG A 1 90 ? 6.519 -16.005 -21.775 1.00 41.53 90 ARG A C 1
ATOM 717 O O . ARG A 1 90 ? 7.317 -16.840 -22.189 1.00 41.53 90 ARG A O 1
ATOM 724 N N . THR A 1 91 ? 5.277 -15.896 -22.254 1.00 39.91 91 THR A N 1
ATOM 725 C CA . THR A 1 91 ? 4.731 -16.755 -23.328 1.00 39.91 91 THR A CA 1
ATOM 726 C C . THR A 1 91 ? 4.520 -15.988 -24.643 1.00 39.91 91 THR A C 1
ATOM 728 O O . THR A 1 91 ? 3.591 -16.282 -25.391 1.00 39.91 91 THR A O 1
ATOM 731 N N . MET A 1 92 ? 5.372 -15.003 -24.940 1.00 34.97 92 MET A N 1
ATOM 732 C CA . MET A 1 92 ? 5.503 -14.427 -26.285 1.00 34.97 92 MET A CA 1
ATOM 733 C C . MET A 1 92 ? 6.957 -14.444 -26.729 1.00 34.97 92 MET A C 1
ATOM 735 O O . MET A 1 92 ? 7.819 -14.096 -25.892 1.00 34.97 92 MET A O 1
#

Secondary structure (DSSP, 8-state):
--------TT----SEEEEEE-GGG-EEEEEE------SPPPTT-S-TT---------HHHHHHH-SSHHHHHHHHHHHHHHHHHHHHTT--

pLDDT: mean 86.6, std 14.01, range [34.97, 97.62]

Organism: NCBI:txid870435

Radius of gyration: 15.91 Å; chains: 1; bounding box: 29×40×44 Å

Foldseek 3Di:
DDDDDDDDPPDDAAPDWDWDQPDVVGIDIDGHHDDDDDDDDDPPPDDPVDDDDDDDDDLVVVLVPDDDVVVSVVSVVVVVVVVVVVVVVVPD